Protein AF-A0A9E1V3N3-F1 (afdb_monomer_lite)

Structure (mmCIF, N/CA/C/O backbone):
data_AF-A0A9E1V3N3-F1
#
_entry.id   AF-A0A9E1V3N3-F1
#
loop_
_atom_site.group_PDB
_atom_site.id
_atom_site.type_symbol
_atom_site.label_atom_id
_atom_site.label_alt_id
_atom_site.label_comp_id
_atom_site.label_asym_id
_atom_site.label_entity_id
_atom_site.label_seq_id
_atom_site.pdbx_PDB_ins_code
_atom_site.Cartn_x
_atom_site.Cartn_y
_atom_site.Cartn_z
_atom_site.occupancy
_atom_site.B_iso_or_equiv
_atom_site.auth_seq_id
_atom_site.auth_comp_id
_atom_site.auth_asym_id
_atom_site.auth_atom_id
_atom_site.pdbx_PDB_model_num
ATOM 1 N N . PHE A 1 1 ? 3.783 11.582 -1.243 1.00 78.31 1 PHE A N 1
ATOM 2 C CA . PHE A 1 1 ? 4.278 11.926 -2.599 1.00 78.31 1 PHE A CA 1
ATOM 3 C C . PHE A 1 1 ? 5.506 11.112 -3.003 1.00 78.31 1 PHE A C 1
ATOM 5 O O . PHE A 1 1 ? 5.594 10.690 -4.152 1.00 78.31 1 PHE A O 1
ATOM 12 N N . VAL A 1 2 ? 6.399 10.798 -2.066 1.00 93.44 2 VAL A N 1
ATOM 13 C CA . VAL A 1 2 ? 7.588 9.970 -2.306 1.00 93.44 2 VAL A CA 1
ATOM 14 C C . VAL A 1 2 ? 7.451 8.645 -1.557 1.00 93.44 2 VAL A C 1
ATOM 16 O O . VAL A 1 2 ? 6.862 8.634 -0.477 1.00 93.44 2 VAL A O 1
ATOM 19 N N . ARG A 1 3 ? 7.894 7.541 -2.161 1.00 95.44 3 ARG A N 1
ATOM 20 C CA . ARG A 1 3 ? 7.844 6.187 -1.602 1.00 95.44 3 ARG A CA 1
ATOM 21 C C . ARG A 1 3 ? 9.208 5.543 -1.756 1.00 95.44 3 ARG A C 1
ATOM 23 O O . ARG A 1 3 ? 9.878 5.754 -2.760 1.00 95.44 3 ARG A O 1
ATOM 30 N N . ASP A 1 4 ? 9.571 4.758 -0.764 1.00 96.31 4 ASP A N 1
ATOM 31 C CA . ASP A 1 4 ? 10.793 3.973 -0.705 1.00 96.31 4 ASP A CA 1
ATOM 32 C C . ASP A 1 4 ? 10.420 2.603 -0.131 1.00 96.31 4 ASP A C 1
ATOM 34 O O . ASP A 1 4 ? 9.630 2.531 0.812 1.00 96.31 4 ASP A O 1
ATOM 38 N N . LEU A 1 5 ? 10.942 1.524 -0.715 1.00 97.12 5 LEU A N 1
ATOM 39 C CA . LEU A 1 5 ? 10.515 0.167 -0.369 1.00 97.12 5 LEU A CA 1
ATOM 40 C C . LEU A 1 5 ? 10.822 -0.180 1.093 1.00 97.12 5 LEU A C 1
ATOM 42 O O . LEU A 1 5 ? 9.994 -0.794 1.763 1.00 97.12 5 LEU A O 1
ATOM 46 N N . ALA A 1 6 ? 11.988 0.226 1.602 1.00 97.69 6 ALA A N 1
ATOM 47 C CA . ALA A 1 6 ? 12.366 -0.047 2.986 1.00 97.69 6 ALA A CA 1
ATOM 48 C C . ALA A 1 6 ? 11.440 0.688 3.966 1.00 97.69 6 ALA A C 1
ATOM 50 O O . ALA A 1 6 ? 10.934 0.089 4.914 1.00 97.69 6 ALA A O 1
ATOM 51 N N . THR A 1 7 ? 11.145 1.955 3.680 1.00 97.62 7 THR A N 1
ATOM 52 C CA . THR A 1 7 ? 10.203 2.762 4.466 1.00 97.62 7 THR A CA 1
ATOM 53 C C . THR A 1 7 ? 8.790 2.174 4.442 1.00 97.62 7 THR A C 1
ATOM 55 O O . THR A 1 7 ? 8.124 2.124 5.472 1.00 97.62 7 THR A O 1
ATOM 58 N N . VAL A 1 8 ? 8.326 1.691 3.283 1.00 98.31 8 VAL A N 1
ATOM 59 C CA . VAL A 1 8 ? 7.012 1.038 3.146 1.00 98.31 8 VAL A CA 1
ATOM 60 C C . VAL A 1 8 ? 6.941 -0.231 3.989 1.00 98.31 8 VAL A C 1
ATOM 62 O O . VAL A 1 8 ? 5.968 -0.412 4.714 1.00 98.31 8 VAL A O 1
ATOM 65 N N . ARG A 1 9 ? 7.974 -1.078 3.943 1.00 98.56 9 ARG A N 1
ATOM 66 C CA . ARG A 1 9 ? 8.068 -2.300 4.757 1.00 98.56 9 ARG A CA 1
ATOM 67 C C . ARG A 1 9 ? 8.028 -2.014 6.247 1.00 98.56 9 ARG A C 1
ATOM 69 O O . ARG A 1 9 ? 7.320 -2.693 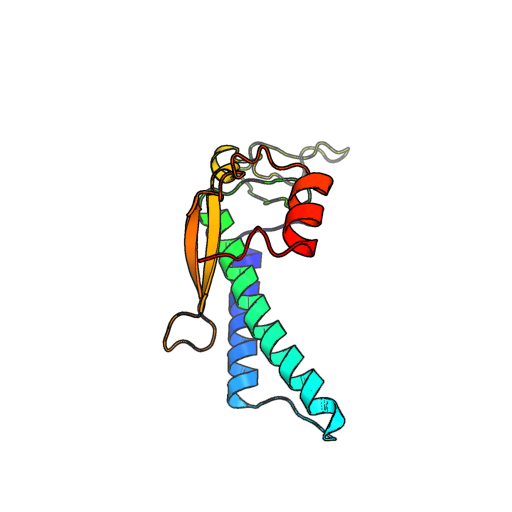6.986 1.00 98.56 9 ARG A O 1
ATOM 76 N N . GLN A 1 10 ? 8.764 -0.996 6.681 1.00 98.56 10 GLN A N 1
ATOM 77 C CA . GLN A 1 10 ? 8.736 -0.564 8.070 1.00 98.56 10 GLN A CA 1
ATOM 78 C C . GLN A 1 10 ? 7.328 -0.101 8.471 1.00 98.56 10 GLN A C 1
ATOM 80 O O . GLN A 1 10 ? 6.776 -0.607 9.444 1.00 98.56 10 GLN A O 1
ATOM 85 N N . ALA A 1 11 ? 6.722 0.797 7.691 1.00 98.50 11 ALA A N 1
ATOM 86 C CA . ALA A 1 11 ? 5.373 1.285 7.960 1.00 98.50 11 ALA A CA 1
ATOM 87 C C . ALA A 1 11 ? 4.336 0.150 7.957 1.00 98.50 11 ALA A C 1
ATOM 89 O O . ALA A 1 11 ? 3.400 0.167 8.752 1.00 98.50 11 ALA A O 1
ATOM 90 N N . LEU A 1 12 ? 4.500 -0.854 7.088 1.00 98.69 12 LEU A N 1
ATOM 91 C CA . LEU A 1 12 ? 3.638 -2.032 7.050 1.00 98.69 12 LEU A CA 1
ATOM 92 C C . LEU A 1 12 ? 3.745 -2.845 8.345 1.00 98.69 12 LEU A C 1
ATOM 94 O O . LEU A 1 12 ? 2.721 -3.235 8.900 1.00 98.69 12 LEU A O 1
ATOM 98 N N . ALA A 1 13 ? 4.959 -3.075 8.850 1.00 98.62 13 ALA A N 1
ATOM 99 C CA . ALA A 1 13 ? 5.162 -3.754 10.128 1.00 98.62 13 ALA A CA 1
ATOM 100 C C . ALA A 1 13 ? 4.522 -2.978 11.295 1.00 98.62 13 ALA A C 1
ATOM 102 O O . ALA A 1 13 ? 3.827 -3.567 12.121 1.00 98.62 13 ALA A O 1
ATOM 103 N N . GLU A 1 14 ? 4.688 -1.654 11.327 1.00 98.75 14 GLU A N 1
ATOM 104 C CA . GLU A 1 14 ? 4.077 -0.780 12.338 1.00 98.75 14 GLU A CA 1
ATOM 105 C C . GLU A 1 14 ? 2.539 -0.795 12.266 1.00 98.75 14 GLU A C 1
ATOM 107 O O . GLU A 1 14 ? 1.865 -0.888 13.292 1.00 98.75 14 GLU A O 1
ATOM 112 N N . ALA A 1 15 ? 1.963 -0.774 11.061 1.00 98.62 15 ALA A N 1
ATOM 113 C CA . ALA A 1 15 ? 0.516 -0.836 10.855 1.00 98.62 15 ALA A CA 1
ATOM 114 C C . ALA A 1 15 ? -0.094 -2.177 11.303 1.00 98.62 15 ALA A C 1
ATOM 116 O O . ALA A 1 15 ? -1.202 -2.211 11.845 1.00 98.62 15 ALA A O 1
ATOM 117 N N . ARG A 1 16 ? 0.632 -3.284 11.110 1.00 98.69 16 ARG A N 1
ATOM 118 C CA . ARG A 1 16 ? 0.230 -4.611 11.602 1.00 98.69 16 ARG A CA 1
ATOM 119 C C . ARG A 1 16 ? 0.244 -4.672 13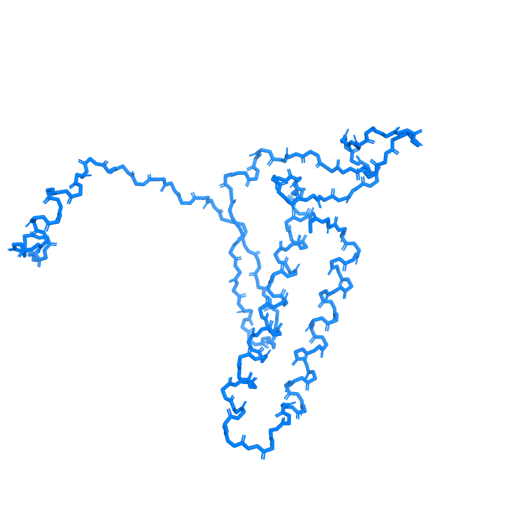.121 1.00 98.69 16 ARG A C 1
ATOM 121 O O . ARG A 1 16 ? -0.759 -5.070 13.706 1.00 98.69 16 ARG A O 1
ATOM 128 N N . ALA A 1 17 ? 1.318 -4.184 13.740 1.00 98.62 17 ALA A N 1
ATOM 129 C CA . ALA A 1 17 ? 1.419 -4.088 15.193 1.00 98.62 17 ALA A CA 1
ATOM 130 C C . ALA A 1 17 ? 0.288 -3.227 15.787 1.00 98.62 17 ALA A C 1
ATOM 132 O O . ALA A 1 17 ? -0.284 -3.578 16.815 1.00 98.62 17 ALA A O 1
ATOM 133 N N . LEU A 1 18 ? -0.104 -2.139 15.112 1.00 98.56 18 LEU A N 1
ATOM 134 C CA . LEU A 1 18 ? -1.260 -1.333 15.518 1.00 98.56 18 LEU A CA 1
ATOM 135 C C . LEU A 1 18 ? -2.576 -2.126 15.453 1.00 98.56 18 LEU A C 1
ATOM 137 O O . LEU A 1 18 ? -3.408 -2.016 16.353 1.00 98.56 18 LEU A O 1
ATOM 141 N N . CYS A 1 19 ? -2.785 -2.927 14.404 1.00 98.56 19 CYS A N 1
ATOM 142 C CA . CYS A 1 19 ? -3.970 -3.781 14.300 1.00 98.56 19 CYS A CA 1
ATOM 143 C C . CYS A 1 19 ? -4.014 -4.831 15.419 1.00 98.56 19 CYS A C 1
ATOM 145 O O . CYS A 1 19 ? -5.082 -5.058 15.989 1.00 98.56 19 CYS A O 1
ATOM 147 N N . GLU A 1 20 ? -2.871 -5.439 15.743 1.00 98.38 20 GLU A N 1
ATOM 148 C CA . GLU A 1 20 ? -2.714 -6.376 16.862 1.00 98.38 20 GLU A CA 1
ATOM 149 C C . GLU A 1 20 ? -3.028 -5.698 18.199 1.00 98.38 20 GLU A C 1
ATOM 151 O O . GLU A 1 20 ? -3.869 -6.188 18.950 1.00 98.38 20 GLU A O 1
ATOM 156 N N . GLU A 1 21 ? -2.462 -4.517 18.457 1.00 98.25 21 GLU A N 1
ATOM 157 C CA . GLU A 1 21 ? -2.722 -3.773 19.691 1.00 98.25 21 GLU A CA 1
ATOM 158 C C . GLU A 1 21 ? -4.209 -3.422 19.848 1.00 98.25 21 GLU A C 1
ATOM 160 O O . GLU A 1 21 ? -4.784 -3.615 20.921 1.00 98.25 21 GLU A O 1
ATOM 165 N N . ILE A 1 22 ? -4.859 -2.951 18.778 1.00 98.12 22 ILE A N 1
ATOM 166 C CA . ILE A 1 22 ? -6.298 -2.651 18.789 1.00 98.12 22 ILE A CA 1
ATOM 167 C C . ILE A 1 22 ? -7.121 -3.922 19.034 1.00 98.12 22 ILE A C 1
ATOM 169 O O . ILE A 1 22 ? -8.135 -3.864 19.730 1.00 98.12 22 ILE A O 1
ATOM 173 N N . ALA A 1 23 ? -6.719 -5.065 18.475 1.00 97.12 23 ALA A N 1
ATOM 174 C CA . ALA A 1 23 ? -7.419 -6.331 18.674 1.00 97.12 23 ALA A CA 1
ATOM 175 C C . ALA A 1 23 ? -7.287 -6.850 20.114 1.00 97.12 23 ALA A C 1
ATOM 177 O O . ALA A 1 23 ? -8.262 -7.355 20.669 1.00 97.12 23 ALA A O 1
ATOM 178 N N . GLU A 1 24 ? -6.110 -6.700 20.722 1.00 97.88 24 GLU A N 1
ATOM 179 C CA . GLU A 1 24 ? -5.826 -7.164 22.082 1.00 97.88 24 GLU A CA 1
ATOM 180 C C . GLU A 1 24 ? -6.389 -6.235 23.162 1.00 97.88 24 GLU A C 1
ATOM 182 O O . GLU A 1 24 ? -6.941 -6.696 24.162 1.00 97.88 24 GLU A O 1
ATOM 187 N N . ARG A 1 25 ? -6.229 -4.919 22.987 1.00 97.25 25 ARG A N 1
ATOM 188 C CA . ARG A 1 25 ? -6.513 -3.913 24.026 1.00 97.25 25 ARG A CA 1
ATOM 189 C C . ARG A 1 25 ? -7.802 -3.137 23.785 1.00 97.25 25 ARG A C 1
ATOM 191 O O . ARG A 1 25 ? -8.318 -2.510 24.711 1.00 97.25 25 ARG A O 1
ATOM 198 N N . GLY A 1 26 ? -8.333 -3.178 22.566 1.00 96.19 26 GLY A N 1
ATOM 199 C CA . GLY A 1 26 ? -9.449 -2.339 22.153 1.00 96.19 26 GLY A CA 1
ATOM 200 C C . GLY A 1 26 ? -9.080 -0.855 22.083 1.00 96.19 26 GLY A C 1
ATOM 201 O O . GLY A 1 26 ? -7.924 -0.456 22.202 1.00 96.19 26 GLY A O 1
ATOM 202 N N . ILE A 1 27 ? -10.099 -0.017 21.893 1.00 96.88 27 ILE A N 1
ATOM 203 C CA . ILE A 1 27 ? -9.969 1.444 21.879 1.00 96.88 27 ILE A CA 1
ATOM 204 C C . ILE A 1 27 ? -10.770 1.998 23.054 1.00 96.88 27 ILE A C 1
ATOM 206 O O . ILE A 1 27 ? -11.982 1.786 23.156 1.00 96.88 27 ILE A O 1
ATOM 210 N N . ALA A 1 28 ? -10.091 2.708 23.955 1.00 95.69 28 ALA A N 1
ATOM 211 C CA . ALA A 1 28 ? -10.714 3.272 25.143 1.00 95.69 28 ALA A CA 1
ATOM 212 C C . ALA A 1 28 ? -11.766 4.330 24.767 1.00 95.69 28 ALA A C 1
ATOM 214 O O . ALA A 1 28 ? -11.463 5.320 24.105 1.00 95.69 28 ALA A O 1
ATOM 215 N N . CYS A 1 29 ? -12.999 4.134 25.237 1.00 96.69 29 CYS A N 1
ATOM 216 C CA . CYS A 1 29 ? -14.106 5.070 25.055 1.00 96.69 29 CYS A CA 1
ATOM 217 C C . CYS A 1 29 ? -14.618 5.529 26.425 1.00 96.69 29 CYS A C 1
ATOM 219 O O . CYS A 1 29 ? -14.980 4.707 27.264 1.00 96.69 29 CYS A O 1
ATOM 221 N N . THR A 1 30 ? -14.692 6.839 26.650 1.00 95.62 30 THR A N 1
ATOM 222 C CA . THR A 1 30 ? -15.226 7.441 27.883 1.00 95.62 30 THR A CA 1
ATOM 223 C C . THR A 1 30 ? -16.725 7.732 27.796 1.00 95.62 30 THR A C 1
ATOM 225 O O . THR A 1 30 ? -17.355 8.045 28.804 1.00 95.62 30 THR A O 1
ATOM 228 N N . SER A 1 31 ? -17.326 7.623 26.603 1.00 96.75 31 SER A N 1
ATOM 229 C CA . SER A 1 31 ? -18.778 7.710 26.415 1.00 96.75 31 SER A CA 1
ATOM 230 C C . SER A 1 31 ? -19.261 6.917 25.190 1.00 96.75 31 SER A C 1
ATOM 232 O O . SER A 1 31 ? -18.496 6.745 24.237 1.00 96.75 31 SER A O 1
ATOM 234 N N . PRO A 1 32 ? -20.548 6.516 25.133 1.00 96.00 32 PRO A N 1
ATOM 235 C CA . PRO A 1 32 ? -21.113 5.813 23.975 1.00 96.00 32 PRO A CA 1
ATOM 236 C C . PRO A 1 32 ? -20.999 6.575 22.646 1.00 96.00 32 PRO A C 1
ATOM 238 O O . PRO A 1 32 ? -20.949 5.965 21.584 1.00 96.00 32 PRO A O 1
ATOM 241 N N . LYS A 1 33 ? -20.910 7.912 22.686 1.00 95.75 33 LYS A N 1
ATOM 242 C CA . LYS A 1 33 ? -20.769 8.753 21.485 1.00 95.75 33 LYS A CA 1
ATOM 243 C C . LYS A 1 33 ? -19.445 8.521 20.745 1.00 95.75 33 LYS A C 1
ATOM 245 O O . LYS A 1 33 ? -19.353 8.847 19.568 1.00 95.75 33 LYS A O 1
ATOM 250 N N . GLN A 1 34 ? -18.434 7.963 21.415 1.00 97.50 34 GLN A N 1
ATOM 251 C CA . GLN A 1 34 ? -17.125 7.673 20.821 1.00 97.50 34 GLN A CA 1
ATOM 252 C C . GLN A 1 34 ? -17.066 6.316 20.111 1.00 97.50 34 GLN A C 1
ATOM 254 O O . GLN A 1 34 ? -16.124 6.080 19.363 1.00 97.50 34 GLN A O 1
ATOM 259 N N . LEU A 1 35 ? -18.066 5.443 20.281 1.00 96.38 35 LEU A N 1
ATOM 260 C CA . LEU A 1 35 ? -18.048 4.092 19.704 1.00 96.38 35 LEU A CA 1
ATOM 261 C C . LEU A 1 35 ? -18.005 4.096 18.172 1.00 96.38 35 LEU A C 1
ATOM 263 O O . LEU A 1 35 ? -17.314 3.270 17.575 1.00 96.38 35 LEU A O 1
ATOM 267 N N . ALA A 1 36 ? -18.710 5.039 17.538 1.00 97.00 36 ALA A N 1
ATOM 268 C CA . ALA A 1 36 ? -18.659 5.212 16.088 1.00 97.00 36 ALA A CA 1
ATOM 269 C C . ALA A 1 36 ? -17.227 5.529 15.637 1.00 97.00 36 ALA A C 1
ATOM 271 O O . ALA A 1 36 ? -16.677 4.836 14.786 1.00 97.00 36 ALA A O 1
ATOM 272 N N . ARG A 1 37 ? -16.586 6.495 16.304 1.00 97.06 37 ARG A N 1
ATOM 273 C CA . ARG A 1 37 ? -15.214 6.891 15.995 1.00 97.06 37 ARG A CA 1
ATOM 274 C C . ARG A 1 37 ? -14.201 5.776 16.259 1.00 97.06 37 ARG A C 1
ATOM 276 O O . ARG A 1 37 ? -13.340 5.538 15.427 1.00 97.06 37 ARG A O 1
ATOM 283 N N . ALA A 1 38 ? -14.332 5.051 17.366 1.00 97.38 38 ALA A N 1
ATOM 284 C CA . ALA A 1 38 ? -13.477 3.900 17.653 1.00 97.38 38 ALA A CA 1
ATOM 285 C C . ALA A 1 38 ? -13.604 2.804 16.577 1.00 97.38 38 ALA A C 1
ATOM 287 O O . ALA A 1 38 ? -12.614 2.187 16.189 1.00 97.38 38 ALA A O 1
ATOM 288 N N . SER A 1 39 ? -14.813 2.584 16.053 1.00 96.31 39 SER A N 1
ATOM 289 C CA . SER A 1 39 ? -15.036 1.636 14.955 1.00 96.31 39 SER A CA 1
ATOM 290 C C . SER A 1 39 ? -14.393 2.115 13.648 1.00 96.31 39 SER A C 1
ATOM 292 O O . SER A 1 39 ? -13.774 1.320 12.943 1.00 96.31 39 SER A O 1
ATOM 294 N N . GLU A 1 40 ? -14.492 3.413 13.344 1.00 97.69 40 GLU A N 1
ATOM 295 C CA . GLU A 1 40 ? -13.793 4.036 12.212 1.00 97.69 40 GLU A CA 1
ATOM 296 C C . GLU A 1 40 ? -12.275 3.897 12.346 1.00 97.69 40 GLU A C 1
ATOM 298 O O . GLU A 1 40 ? -11.627 3.441 11.408 1.00 97.69 40 GLU A O 1
ATOM 303 N N . ASP A 1 41 ? -11.708 4.227 13.508 1.00 97.56 41 ASP A N 1
ATOM 304 C CA . ASP A 1 41 ? -10.264 4.167 13.751 1.00 97.56 41 ASP A CA 1
ATOM 305 C C . ASP A 1 41 ? -9.732 2.728 13.599 1.00 97.56 41 ASP A C 1
ATOM 307 O O . ASP A 1 41 ? -8.684 2.518 12.984 1.00 97.56 41 ASP A O 1
ATOM 311 N N . ARG A 1 42 ? -10.492 1.713 14.042 1.00 97.56 42 ARG A N 1
ATOM 312 C CA . ARG A 1 42 ? -10.163 0.299 13.791 1.00 97.56 42 ARG A CA 1
ATOM 313 C C . ARG A 1 42 ? -10.124 -0.031 12.295 1.00 97.56 42 ARG A C 1
ATOM 315 O O . ARG A 1 42 ? -9.203 -0.708 11.840 1.00 97.56 42 ARG A O 1
ATOM 322 N N . HIS A 1 43 ? -11.108 0.422 11.519 1.00 97.44 43 HIS A N 1
ATOM 323 C CA . HIS A 1 43 ? -11.117 0.193 10.072 1.00 97.44 43 HIS A CA 1
ATOM 324 C C . HIS A 1 43 ? -10.038 0.995 9.343 1.00 97.44 43 HIS A C 1
ATOM 326 O O . HIS A 1 43 ? -9.488 0.501 8.361 1.00 97.44 43 HIS A O 1
ATOM 332 N N . LEU A 1 44 ? -9.688 2.190 9.822 1.00 98.38 44 LEU A N 1
ATOM 333 C CA . LEU A 1 44 ? -8.578 2.980 9.291 1.00 98.38 44 LEU A CA 1
ATOM 334 C C . LEU A 1 44 ? -7.237 2.278 9.522 1.00 98.38 44 LEU A C 1
ATOM 336 O O . LEU A 1 44 ? -6.434 2.212 8.592 1.00 98.38 44 LEU A O 1
ATOM 340 N N . ALA A 1 45 ? -7.020 1.693 10.705 1.00 98.44 45 ALA A N 1
ATOM 341 C CA . ALA A 1 45 ? -5.839 0.875 10.976 1.00 98.44 45 ALA A CA 1
ATOM 342 C C . ALA A 1 45 ? -5.754 -0.314 10.004 1.00 98.44 45 ALA A C 1
ATOM 344 O O . ALA A 1 45 ? -4.747 -0.468 9.315 1.00 98.44 45 ALA A O 1
ATOM 345 N N . LEU A 1 46 ? -6.839 -1.079 9.839 1.00 98.38 46 LEU A N 1
ATOM 346 C CA . LEU A 1 46 ? -6.881 -2.196 8.887 1.00 98.38 46 LEU A CA 1
ATOM 347 C C . LEU A 1 46 ? -6.648 -1.744 7.434 1.00 98.38 46 LEU A C 1
ATOM 349 O O . LEU A 1 46 ? -5.887 -2.360 6.688 1.00 98.38 46 LEU A O 1
ATOM 353 N N . THR A 1 47 ? -7.273 -0.636 7.038 1.00 98.38 47 THR A N 1
ATOM 354 C CA . THR A 1 47 ? -7.122 -0.046 5.702 1.00 98.38 47 THR A CA 1
ATOM 355 C C . THR A 1 47 ? -5.677 0.377 5.452 1.00 98.38 47 THR A C 1
ATOM 357 O O . THR A 1 47 ? -5.172 0.199 4.346 1.00 98.38 47 THR A O 1
ATOM 360 N N . SER A 1 48 ? -4.975 0.887 6.470 1.00 98.50 48 SER A N 1
ATOM 361 C CA . SER A 1 48 ? -3.564 1.257 6.337 1.00 98.50 48 SER A CA 1
ATOM 362 C C . SER A 1 48 ? -2.686 0.063 5.945 1.00 98.50 48 SER A C 1
ATOM 364 O O . SER A 1 48 ? -1.854 0.204 5.049 1.00 98.50 48 SER A O 1
ATOM 366 N N . VAL A 1 49 ? -2.939 -1.123 6.515 1.00 98.75 49 VAL A N 1
ATOM 367 C CA . VAL A 1 49 ? -2.236 -2.364 6.155 1.00 98.75 49 VAL A CA 1
ATOM 368 C C . VAL A 1 49 ? -2.509 -2.735 4.698 1.00 98.75 49 VAL A C 1
ATOM 370 O O . VAL A 1 49 ? -1.562 -2.970 3.948 1.00 98.75 49 VAL A O 1
ATOM 373 N N . ALA A 1 50 ? -3.772 -2.684 4.259 1.00 98.56 50 ALA A N 1
ATOM 374 C CA . ALA A 1 50 ? -4.137 -2.948 2.866 1.00 98.56 50 ALA A CA 1
ATOM 375 C C . ALA A 1 50 ? -3.379 -2.028 1.891 1.00 98.56 50 ALA A C 1
ATOM 377 O O . ALA A 1 50 ? -2.733 -2.495 0.955 1.00 98.56 50 ALA A O 1
ATOM 378 N N . PHE A 1 51 ? -3.392 -0.712 2.126 1.00 98.12 51 PHE A N 1
ATOM 379 C CA . PHE A 1 51 ? -2.687 0.239 1.261 1.00 98.12 51 PHE A CA 1
ATOM 380 C C . PHE A 1 51 ? -1.174 0.013 1.249 1.00 98.12 51 PHE A C 1
ATOM 382 O O . PHE A 1 51 ? -0.555 0.104 0.190 1.00 98.12 51 PHE A O 1
ATOM 389 N N . LEU A 1 52 ? -0.571 -0.277 2.402 1.00 98.56 52 LEU A N 1
ATOM 390 C CA . LEU A 1 52 ? 0.868 -0.511 2.497 1.00 98.56 52 LEU A CA 1
ATOM 391 C C . LEU A 1 52 ? 1.282 -1.811 1.796 1.00 98.56 52 LEU A C 1
ATOM 393 O O . LEU A 1 52 ? 2.272 -1.791 1.070 1.00 98.56 52 LEU A O 1
ATOM 397 N N . GLN A 1 53 ? 0.494 -2.887 1.903 1.00 98.50 53 GLN A N 1
ATOM 398 C CA . GLN A 1 53 ? 0.716 -4.111 1.123 1.00 98.50 53 GLN A CA 1
ATOM 399 C C . GLN A 1 53 ? 0.538 -3.881 -0.380 1.00 98.50 53 GLN A C 1
ATOM 401 O O . GLN A 1 53 ? 1.326 -4.393 -1.169 1.00 98.50 53 GLN A O 1
ATOM 406 N N . ALA A 1 54 ? -0.455 -3.087 -0.795 1.00 98.31 54 ALA A N 1
ATOM 407 C CA . ALA A 1 54 ? -0.627 -2.727 -2.203 1.00 98.31 54 ALA A CA 1
ATOM 408 C C . ALA A 1 54 ? 0.595 -1.965 -2.739 1.00 98.31 54 ALA A C 1
ATOM 410 O O . ALA A 1 54 ? 1.085 -2.244 -3.830 1.00 98.31 54 ALA A O 1
ATOM 411 N N . ILE A 1 55 ? 1.099 -1.003 -1.961 1.00 98.06 55 ILE A N 1
ATOM 412 C CA . ILE A 1 55 ? 2.277 -0.200 -2.302 1.00 98.06 55 ILE A CA 1
ATOM 413 C C . ILE A 1 55 ? 3.528 -1.079 -2.375 1.00 98.06 55 ILE A C 1
ATOM 415 O O . ILE A 1 55 ? 4.283 -0.961 -3.339 1.00 98.06 55 ILE A O 1
ATOM 419 N N . GLU A 1 56 ? 3.741 -1.954 -1.391 1.00 98.50 56 GLU A N 1
ATOM 420 C CA . GLU A 1 56 ? 4.852 -2.909 -1.385 1.00 98.50 56 GLU A CA 1
ATOM 421 C C . GLU A 1 56 ? 4.795 -3.814 -2.618 1.00 98.50 56 GLU A C 1
ATOM 423 O O . GLU A 1 56 ? 5.724 -3.793 -3.424 1.00 98.50 56 GLU A O 1
ATOM 428 N N . ALA A 1 57 ? 3.676 -4.515 -2.823 1.00 98.25 57 ALA A N 1
ATOM 429 C CA . ALA A 1 57 ? 3.486 -5.430 -3.944 1.00 98.25 57 ALA A CA 1
ATOM 430 C C . ALA A 1 57 ? 3.639 -4.726 -5.300 1.00 98.25 57 ALA A C 1
ATOM 432 O O . ALA A 1 57 ? 4.219 -5.285 -6.231 1.00 98.25 57 ALA A O 1
ATOM 433 N N . TYR A 1 58 ? 3.173 -3.478 -5.422 1.00 98.06 58 TYR A N 1
ATOM 434 C CA . TYR A 1 58 ? 3.377 -2.683 -6.630 1.00 98.06 58 TYR A CA 1
ATOM 435 C C . TYR A 1 58 ? 4.864 -2.399 -6.875 1.00 98.06 58 TYR A C 1
ATOM 437 O O . TYR A 1 58 ? 5.347 -2.594 -7.989 1.00 98.06 58 TYR A O 1
ATOM 445 N N . ILE A 1 59 ? 5.609 -1.958 -5.854 1.00 97.69 59 ILE A N 1
ATOM 446 C CA . ILE A 1 59 ? 7.043 -1.651 -5.986 1.00 97.69 59 ILE A CA 1
ATOM 447 C C . ILE A 1 59 ? 7.851 -2.926 -6.282 1.00 97.69 59 ILE A C 1
ATOM 449 O O . ILE A 1 59 ? 8.713 -2.908 -7.166 1.00 97.69 59 ILE A O 1
ATOM 453 N N . GLU A 1 60 ? 7.572 -4.028 -5.586 1.00 97.31 60 GLU A N 1
ATOM 454 C CA . GLU A 1 60 ? 8.214 -5.329 -5.811 1.00 97.31 60 GLU A CA 1
ATOM 455 C C . GLU A 1 60 ? 7.878 -5.905 -7.189 1.00 97.31 60 GLU A C 1
ATOM 457 O O . GLU A 1 60 ? 8.754 -6.411 -7.889 1.00 97.31 60 GLU A O 1
ATOM 462 N N . GLY A 1 61 ? 6.636 -5.727 -7.641 1.00 96.62 61 GLY A N 1
ATOM 463 C CA . GLY A 1 61 ? 6.143 -6.122 -8.957 1.00 96.62 61 GLY A CA 1
ATOM 464 C C . GLY A 1 61 ? 6.686 -5.288 -10.121 1.00 96.62 61 GLY A C 1
ATOM 465 O O . GLY A 1 61 ? 6.054 -5.246 -11.173 1.00 96.62 61 GLY A O 1
ATOM 466 N N . SER A 1 62 ? 7.832 -4.617 -9.965 1.00 96.25 62 SER A N 1
ATOM 467 C CA . SER A 1 62 ? 8.434 -3.706 -10.955 1.00 96.25 62 SER A CA 1
ATOM 468 C C . SER A 1 62 ? 7.584 -2.471 -11.283 1.00 96.25 62 SER A C 1
ATOM 470 O O . SER A 1 62 ? 7.674 -1.918 -12.382 1.00 96.25 62 SER A O 1
ATOM 472 N N . GLY A 1 63 ? 6.751 -2.022 -10.344 1.00 97.06 63 GLY A N 1
ATOM 473 C CA . GLY A 1 63 ? 6.015 -0.767 -10.448 1.00 97.06 63 GLY A CA 1
ATOM 474 C C . GLY A 1 63 ? 6.947 0.428 -10.639 1.00 97.06 63 GLY A C 1
ATOM 475 O O . GLY A 1 63 ? 8.055 0.475 -10.092 1.00 97.06 63 GLY A O 1
ATOM 476 N N . GLY A 1 64 ? 6.477 1.386 -11.437 1.00 97.12 64 GLY A N 1
ATOM 477 C CA . GLY A 1 64 ? 7.175 2.630 -11.761 1.00 97.12 64 GLY A CA 1
ATOM 478 C C . GLY A 1 64 ? 6.456 3.869 -11.223 1.00 97.12 64 GLY A C 1
ATOM 479 O O . GLY A 1 64 ? 5.315 3.785 -10.752 1.00 97.12 64 GLY A O 1
ATOM 480 N N . SER A 1 65 ? 7.113 5.027 -11.294 1.00 97.31 65 SER A N 1
ATOM 481 C CA . SER A 1 65 ? 6.525 6.297 -10.842 1.00 97.31 65 SER A CA 1
ATOM 482 C C . SER A 1 65 ? 5.436 6.786 -11.803 1.00 97.31 65 SER A C 1
ATOM 484 O O . SER A 1 65 ? 5.620 6.731 -13.012 1.00 97.31 65 SER A O 1
ATOM 486 N N . ARG A 1 66 ? 4.312 7.310 -11.299 1.00 95.00 66 ARG A N 1
ATOM 487 C CA . ARG A 1 66 ? 3.215 7.837 -12.134 1.00 95.00 66 ARG A CA 1
ATOM 488 C C . ARG A 1 66 ? 2.470 8.976 -11.439 1.00 95.00 66 ARG A C 1
ATOM 490 O O . ARG A 1 66 ? 2.002 8.830 -10.311 1.00 95.00 66 ARG A O 1
ATOM 497 N N . GLY A 1 67 ? 2.323 10.118 -12.115 1.00 91.75 67 GLY A N 1
ATOM 498 C CA . GLY A 1 67 ? 1.678 11.305 -11.538 1.00 91.75 67 GLY A CA 1
ATOM 499 C C . GLY A 1 67 ? 2.349 11.741 -10.226 1.00 91.75 67 GLY A C 1
ATOM 500 O O . GLY A 1 67 ? 3.567 11.858 -10.158 1.00 91.75 67 GLY A O 1
ATOM 501 N N . GLY A 1 68 ? 1.567 11.940 -9.158 1.00 91.44 68 GLY A N 1
ATOM 502 C CA . GLY A 1 68 ? 2.082 12.267 -7.815 1.00 91.44 68 GLY A CA 1
ATOM 503 C C . GLY A 1 68 ? 2.663 11.078 -7.023 1.00 91.44 68 GLY A C 1
ATOM 504 O O . GLY A 1 68 ? 2.918 11.202 -5.816 1.00 91.44 68 GLY A O 1
ATOM 505 N N . TYR A 1 69 ? 2.811 9.909 -7.653 1.00 94.69 69 TYR A N 1
ATOM 506 C CA . TYR A 1 69 ? 3.370 8.696 -7.064 1.00 94.69 69 TYR A CA 1
ATOM 507 C C . TYR A 1 69 ? 4.810 8.475 -7.538 1.00 94.69 69 TYR A C 1
ATOM 509 O O . TYR A 1 69 ? 5.025 7.917 -8.607 1.00 94.69 69 TYR A O 1
ATOM 517 N N . MET A 1 70 ? 5.791 8.920 -6.747 1.00 96.94 70 MET A N 1
ATOM 518 C CA . MET A 1 70 ? 7.218 8.749 -7.045 1.00 96.94 70 MET A CA 1
ATOM 519 C C . MET A 1 70 ? 7.829 7.624 -6.205 1.00 96.94 70 MET A C 1
ATOM 521 O O . MET A 1 70 ? 7.687 7.645 -4.979 1.00 96.94 70 MET A O 1
ATOM 525 N N . ILE A 1 71 ? 8.512 6.679 -6.855 1.00 97.94 71 ILE A N 1
ATOM 526 C CA . ILE A 1 71 ? 9.225 5.560 -6.218 1.00 97.94 71 ILE A CA 1
ATOM 527 C C . ILE A 1 71 ? 10.722 5.839 -6.279 1.00 97.94 71 ILE A C 1
ATOM 529 O O . ILE A 1 71 ? 11.321 5.754 -7.352 1.00 97.94 71 ILE A O 1
ATOM 533 N N . LEU A 1 72 ? 11.324 6.153 -5.135 1.00 97.31 72 LEU A N 1
ATOM 534 C CA . LEU A 1 72 ? 12.771 6.259 -5.024 1.00 97.31 72 LEU A CA 1
ATOM 535 C C . LEU A 1 72 ? 13.410 4.901 -5.253 1.00 97.31 72 LEU A C 1
ATOM 537 O O . LEU A 1 72 ? 12.955 3.882 -4.736 1.00 97.31 72 LEU A O 1
ATOM 541 N N . ASP A 1 73 ? 14.486 4.922 -6.019 1.00 95.56 73 ASP A N 1
ATOM 542 C CA . ASP A 1 73 ? 15.312 3.757 -6.258 1.00 95.56 73 ASP A CA 1
ATOM 543 C C . ASP A 1 73 ? 16.731 4.256 -6.549 1.00 95.56 73 ASP A C 1
ATOM 545 O O . ASP A 1 73 ? 16.907 5.045 -7.482 1.00 95.56 73 ASP A O 1
ATOM 549 N N . PRO A 1 74 ? 17.756 3.844 -5.781 1.00 93.12 74 PRO A N 1
ATOM 550 C CA . PRO A 1 74 ? 19.143 4.187 -6.084 1.00 93.12 74 PRO A CA 1
ATOM 551 C C . PRO A 1 74 ? 19.573 3.788 -7.504 1.00 93.12 74 PRO A C 1
ATOM 553 O O . PRO A 1 74 ? 20.421 4.459 -8.089 1.00 93.12 74 PRO A O 1
ATOM 556 N N . ALA A 1 75 ? 18.970 2.734 -8.065 1.00 93.25 75 ALA A N 1
ATOM 557 C CA . ALA A 1 75 ? 19.176 2.282 -9.439 1.00 93.25 75 ALA A CA 1
ATOM 558 C C . ALA A 1 75 ? 18.196 2.921 -10.447 1.00 93.25 75 ALA A C 1
ATOM 560 O O . ALA A 1 75 ? 18.145 2.511 -11.605 1.00 93.25 75 ALA A O 1
ATOM 561 N N . GLY A 1 76 ? 17.415 3.918 -10.021 1.00 94.19 76 GLY A N 1
ATOM 562 C CA . GLY A 1 76 ? 16.434 4.616 -10.843 1.00 94.19 76 GLY A CA 1
ATOM 563 C C . GLY A 1 76 ? 17.049 5.303 -12.065 1.00 94.19 76 GLY A C 1
ATOM 564 O O . GLY A 1 76 ? 18.081 5.982 -11.991 1.00 94.19 76 GLY A O 1
ATOM 565 N N . ASP A 1 77 ? 16.376 5.154 -13.200 1.00 95.19 77 ASP A N 1
ATOM 566 C CA . ASP A 1 77 ? 16.769 5.706 -14.494 1.00 95.19 77 ASP A CA 1
ATOM 567 C C . ASP A 1 77 ? 16.533 7.221 -14.581 1.00 95.19 77 ASP A C 1
ATOM 569 O O . ASP A 1 77 ? 17.275 7.930 -15.269 1.00 95.19 77 ASP A O 1
ATOM 573 N N . VAL A 1 78 ? 15.586 7.745 -13.802 1.00 95.12 78 VAL A N 1
ATOM 574 C CA . VAL A 1 78 ? 15.265 9.174 -13.728 1.00 95.12 78 VAL A CA 1
ATOM 575 C C . VAL A 1 78 ? 15.824 9.782 -12.443 1.00 95.12 78 VAL A C 1
ATOM 577 O O . VAL A 1 78 ? 15.969 9.122 -11.417 1.00 95.12 78 VAL A O 1
ATOM 580 N N . ALA A 1 79 ? 16.171 11.066 -12.486 1.00 94.62 79 ALA A N 1
ATOM 581 C CA . ALA A 1 79 ? 16.545 11.842 -11.310 1.00 94.62 79 ALA A CA 1
ATOM 582 C C . ALA A 1 79 ? 16.295 13.331 -11.554 1.00 94.62 79 ALA A C 1
ATOM 584 O O . ALA A 1 79 ? 16.322 13.797 -12.696 1.00 94.62 79 ALA A O 1
ATOM 585 N N . LEU A 1 80 ? 16.093 14.089 -10.480 1.00 91.56 80 LEU A N 1
ATOM 586 C CA . LEU A 1 80 ? 15.942 15.536 -10.558 1.00 91.56 80 LEU A CA 1
ATOM 587 C C . LEU A 1 80 ? 17.311 16.199 -10.720 1.00 91.56 80 LEU A C 1
ATOM 589 O O . LEU A 1 80 ? 18.275 15.838 -10.047 1.00 91.56 80 LEU A O 1
ATOM 593 N N . GLN A 1 81 ? 17.390 17.183 -11.613 1.00 92.44 81 GLN A N 1
ATOM 594 C CA . GLN A 1 81 ? 18.570 18.030 -11.761 1.00 92.44 81 GLN A CA 1
ATOM 595 C C . GLN A 1 81 ? 18.355 19.316 -10.973 1.00 92.44 81 GLN A C 1
ATOM 597 O O . GLN A 1 81 ? 17.446 20.092 -11.270 1.00 92.44 81 GLN A O 1
ATOM 602 N N . SER 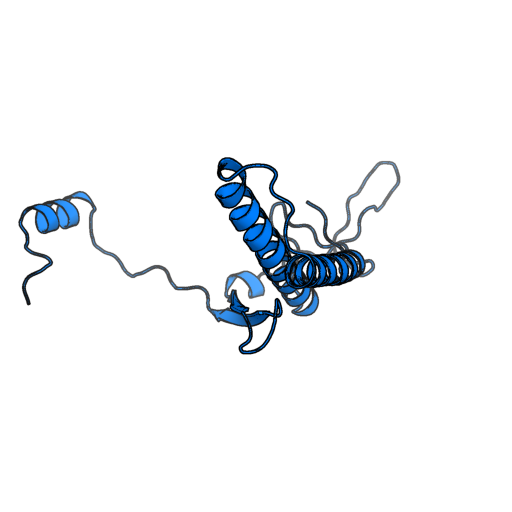A 1 82 ? 19.195 19.548 -9.969 1.00 90.94 82 SER A N 1
ATOM 603 C CA . SER A 1 82 ? 19.183 20.775 -9.177 1.00 90.94 82 SER A CA 1
ATOM 604 C C . SER A 1 82 ? 20.553 21.452 -9.193 1.00 90.94 82 SER A C 1
ATOM 606 O O . SER A 1 82 ? 21.530 20.934 -9.732 1.00 90.94 82 SER A O 1
ATOM 608 N N . LYS A 1 83 ? 20.658 22.616 -8.542 1.00 92.19 83 LYS A N 1
ATOM 609 C CA . LYS A 1 83 ? 21.947 23.300 -8.333 1.00 92.19 83 LYS A CA 1
ATOM 610 C C . LYS A 1 83 ? 22.956 22.461 -7.533 1.00 92.19 83 LYS A C 1
ATOM 612 O O . LYS A 1 83 ? 24.140 22.770 -7.564 1.00 92.19 83 LYS A O 1
ATOM 617 N N . ARG A 1 84 ? 22.493 21.438 -6.803 1.00 90.81 84 ARG A N 1
ATOM 618 C CA . ARG A 1 84 ? 23.323 20.498 -6.030 1.00 90.81 84 ARG A CA 1
ATOM 619 C C . ARG A 1 84 ? 23.711 19.251 -6.832 1.00 90.81 84 ARG A C 1
ATOM 621 O O . ARG A 1 84 ? 24.456 18.421 -6.323 1.00 90.81 84 ARG A O 1
ATOM 628 N N . GLY A 1 85 ? 23.238 19.133 -8.073 1.00 90.38 85 GLY A N 1
ATOM 629 C CA . GLY A 1 85 ? 23.478 17.993 -8.950 1.00 90.38 85 GLY A CA 1
ATOM 630 C C . GLY A 1 85 ? 22.269 17.065 -9.065 1.00 90.38 85 GLY A C 1
ATOM 631 O O . GLY A 1 85 ? 21.121 17.500 -8.952 1.00 90.38 85 GLY A O 1
ATOM 632 N N . ARG A 1 86 ? 22.546 15.784 -9.338 1.00 91.50 86 ARG A N 1
ATOM 633 C CA . ARG A 1 86 ? 21.544 14.721 -9.496 1.00 91.50 86 ARG A CA 1
ATOM 634 C C . ARG A 1 86 ? 20.984 14.338 -8.122 1.00 91.50 86 ARG A C 1
ATOM 636 O O . ARG A 1 86 ? 21.703 13.774 -7.305 1.00 91.50 86 ARG A O 1
ATOM 643 N N . GLU A 1 87 ? 19.706 14.609 -7.888 1.00 93.25 87 GLU A N 1
ATOM 644 C CA . GLU A 1 87 ? 19.001 14.311 -6.637 1.00 93.25 87 GLU A CA 1
ATOM 645 C C . GLU A 1 87 ? 17.809 13.379 -6.885 1.00 93.25 87 GLU A C 1
ATOM 647 O O . GLU A 1 87 ? 17.245 13.347 -7.979 1.00 93.25 87 GLU A O 1
ATOM 652 N N . LEU A 1 88 ? 17.407 12.638 -5.847 1.00 93.50 88 LEU A N 1
ATOM 653 C CA . LEU A 1 88 ? 16.212 11.784 -5.844 1.00 93.50 88 LEU A CA 1
ATOM 654 C C . LEU A 1 88 ? 16.149 10.831 -7.057 1.00 93.50 88 LEU A C 1
ATOM 656 O O . LEU A 1 88 ? 15.234 10.958 -7.877 1.00 93.50 88 LEU A O 1
ATOM 660 N N . PRO A 1 89 ? 17.112 9.898 -7.210 1.00 96.00 89 PRO A N 1
ATOM 661 C CA . PRO A 1 89 ? 17.002 8.865 -8.231 1.00 96.00 89 PRO A CA 1
ATOM 662 C C . PRO A 1 89 ? 15.727 8.041 -7.994 1.00 96.00 89 PRO A C 1
ATOM 664 O O . PRO A 1 89 ? 15.402 7.675 -6.861 1.00 96.00 89 PRO A O 1
ATOM 667 N N . HIS A 1 90 ? 14.959 7.831 -9.057 1.00 97.06 90 HIS A N 1
ATOM 668 C CA . HIS A 1 90 ? 13.654 7.184 -9.012 1.00 97.06 90 HIS A CA 1
ATOM 669 C C . HIS A 1 90 ? 13.369 6.439 -10.312 1.00 97.06 90 HIS A C 1
ATOM 671 O O . HIS A 1 90 ? 13.955 6.722 -11.359 1.00 97.06 90 HIS A O 1
ATOM 677 N N . ARG A 1 91 ? 12.448 5.481 -10.236 1.00 97.62 91 ARG A N 1
ATOM 678 C CA . ARG A 1 91 ? 11.998 4.722 -11.407 1.00 97.62 91 ARG A CA 1
ATOM 679 C C . ARG A 1 91 ? 11.135 5.598 -12.304 1.00 97.62 91 ARG A C 1
ATOM 681 O O . ARG A 1 91 ? 10.229 6.264 -11.793 1.00 97.62 91 ARG A O 1
ATOM 688 N N . SER A 1 92 ? 11.344 5.546 -13.613 1.00 97.50 92 SER A N 1
ATOM 689 C CA . SER A 1 92 ? 10.370 6.023 -14.597 1.00 97.50 92 SER A CA 1
ATOM 690 C C . SER A 1 92 ? 9.035 5.282 -14.478 1.00 97.50 92 SER A C 1
ATOM 692 O O . SER A 1 92 ? 8.880 4.317 -13.721 1.00 97.50 92 SER A O 1
ATOM 694 N N . GLU A 1 93 ? 8.023 5.770 -15.191 1.00 97.44 93 GLU A N 1
ATOM 695 C CA . GLU A 1 93 ? 6.753 5.061 -15.292 1.00 97.44 93 GLU A CA 1
ATOM 696 C C . GLU A 1 93 ? 6.940 3.721 -16.006 1.00 97.44 93 GLU A C 1
ATOM 698 O O . GLU A 1 93 ? 7.467 3.662 -17.115 1.00 97.44 93 GLU A O 1
ATOM 703 N N . ASN A 1 94 ? 6.418 2.650 -15.410 1.00 97.56 94 ASN A N 1
ATOM 704 C CA . ASN A 1 94 ? 6.290 1.377 -16.099 1.00 97.56 94 ASN A CA 1
ATOM 705 C C . ASN A 1 94 ? 4.944 1.339 -16.837 1.00 97.56 94 ASN A C 1
ATOM 707 O O . ASN A 1 94 ? 3.906 1.082 -16.229 1.00 97.56 94 ASN A O 1
ATOM 711 N N . LEU A 1 95 ? 4.959 1.597 -18.148 1.00 97.50 95 LEU A N 1
ATOM 712 C CA . LEU A 1 95 ? 3.740 1.666 -18.962 1.00 97.50 95 LEU A CA 1
ATOM 713 C C . LEU A 1 95 ? 2.957 0.348 -19.002 1.00 97.50 95 LEU A C 1
ATOM 715 O O . LEU A 1 95 ? 1.734 0.394 -19.093 1.00 97.50 95 LEU A O 1
ATOM 719 N N . ALA A 1 96 ? 3.618 -0.807 -18.865 1.00 97.00 96 ALA A N 1
ATOM 720 C CA . ALA A 1 96 ? 2.932 -2.100 -18.828 1.00 97.00 96 ALA A CA 1
ATOM 721 C C . ALA A 1 96 ? 1.984 -2.216 -17.621 1.00 97.00 96 ALA A C 1
ATOM 723 O O . ALA A 1 96 ? 0.948 -2.866 -17.704 1.00 97.00 96 ALA A O 1
ATOM 724 N N . LYS A 1 97 ? 2.284 -1.511 -16.521 1.00 96.81 97 LYS A N 1
ATOM 725 C CA . LYS A 1 97 ? 1.427 -1.464 -15.328 1.00 96.81 97 LYS A CA 1
ATOM 726 C C . LYS A 1 97 ? 0.130 -0.686 -15.521 1.00 96.81 97 LYS A C 1
ATOM 728 O O . LYS A 1 97 ? -0.691 -0.660 -14.615 1.00 96.81 97 LYS A O 1
ATOM 733 N N . ARG A 1 98 ? -0.080 -0.039 -16.672 1.00 95.38 98 ARG A N 1
ATOM 734 C CA . ARG A 1 98 ? -1.368 0.594 -16.993 1.00 95.38 98 ARG A CA 1
ATOM 735 C C . ARG A 1 98 ? -2.461 -0.418 -17.324 1.00 95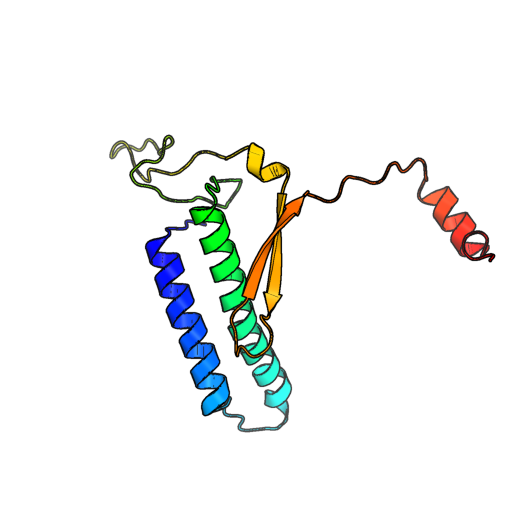.38 98 ARG A C 1
ATOM 737 O O . ARG A 1 98 ? -3.625 -0.052 -17.218 1.00 95.38 98 ARG A O 1
ATOM 744 N N . GLU A 1 99 ? -2.081 -1.639 -17.692 1.00 96.12 99 GLU A N 1
ATOM 745 C CA . GLU A 1 99 ? -2.995 -2.715 -18.091 1.00 96.12 99 GLU A CA 1
ATOM 746 C C . GLU A 1 99 ? -3.452 -3.587 -16.912 1.00 96.12 99 GLU A C 1
ATOM 748 O O . GLU A 1 99 ? -4.288 -4.469 -17.091 1.00 96.12 99 GLU A O 1
ATOM 753 N N . GLU A 1 100 ? -2.961 -3.324 -15.697 1.00 96.38 100 GLU A N 1
ATOM 754 C CA . GLU A 1 100 ? -3.357 -4.036 -14.481 1.00 96.38 100 GLU A CA 1
ATOM 755 C C . GLU A 1 100 ? -3.739 -3.085 -13.337 1.00 96.38 100 GLU A C 1
ATOM 757 O O . GLU A 1 100 ? -3.268 -1.950 -13.242 1.00 96.38 100 GLU A O 1
ATOM 762 N N . ILE A 1 101 ? -4.582 -3.579 -12.435 1.00 96.75 101 ILE A N 1
ATOM 763 C CA . ILE A 1 101 ? -4.800 -3.027 -11.097 1.00 96.75 101 ILE A CA 1
ATOM 764 C C . ILE A 1 101 ? -4.459 -4.089 -10.054 1.00 96.75 101 ILE A C 1
ATOM 766 O O . ILE A 1 101 ? -4.440 -5.282 -10.349 1.00 96.75 101 ILE A O 1
ATOM 770 N N . LEU A 1 102 ? -4.209 -3.659 -8.820 1.00 97.81 102 LEU A N 1
ATOM 771 C CA . LEU A 1 102 ? -4.078 -4.569 -7.688 1.00 97.81 102 LEU A CA 1
ATOM 772 C C . LEU A 1 102 ? -5.424 -4.683 -6.977 1.00 97.81 102 LEU A C 1
ATOM 774 O O . LEU A 1 102 ? -5.941 -3.690 -6.465 1.00 97.81 102 LEU A O 1
ATOM 778 N N . GLU A 1 103 ? -5.965 -5.893 -6.921 1.00 98.06 103 GLU A N 1
ATOM 779 C CA . GLU A 1 103 ? -7.073 -6.238 -6.038 1.00 98.06 103 GLU A CA 1
ATOM 780 C C . GLU A 1 103 ? -6.534 -6.762 -4.710 1.00 98.06 103 GLU A C 1
ATOM 782 O O . GLU A 1 103 ? -5.564 -7.523 -4.665 1.00 98.06 103 GLU A O 1
ATOM 787 N N . LEU A 1 104 ? -7.165 -6.335 -3.618 1.00 98.06 104 LEU A N 1
ATOM 788 C CA . LEU A 1 104 ? -6.799 -6.724 -2.265 1.00 98.06 104 LEU A CA 1
ATOM 789 C C . LEU A 1 104 ? -8.000 -7.336 -1.560 1.00 98.06 104 LEU A C 1
ATOM 791 O O . LEU A 1 104 ? -9.070 -6.731 -1.505 1.00 98.06 104 LEU A O 1
ATOM 795 N N . ALA A 1 105 ? -7.798 -8.509 -0.971 1.00 98.00 105 ALA A N 1
ATOM 796 C CA . ALA A 1 105 ? -8.794 -9.187 -0.154 1.00 98.00 105 ALA A CA 1
ATOM 797 C C . ALA A 1 105 ? -8.178 -9.572 1.189 1.00 98.00 105 ALA A C 1
ATOM 799 O O . ALA A 1 105 ? -7.074 -10.115 1.218 1.00 98.00 105 ALA A O 1
ATOM 800 N N . LEU A 1 106 ? -8.883 -9.307 2.293 1.00 98.00 106 LEU A N 1
ATOM 801 C CA . LEU A 1 106 ? -8.446 -9.759 3.614 1.00 98.00 106 LEU A CA 1
ATOM 802 C C . LEU A 1 106 ? -8.321 -11.288 3.586 1.00 98.00 106 LEU A C 1
ATOM 804 O O . LEU A 1 106 ? -9.285 -11.994 3.279 1.00 98.00 106 LEU A O 1
ATOM 808 N N . ALA A 1 107 ? -7.127 -11.789 3.877 1.00 97.19 107 ALA A N 1
ATOM 809 C CA . ALA A 1 107 ? -6.816 -13.201 3.841 1.00 97.19 107 ALA A CA 1
ATOM 810 C C . ALA A 1 107 ? -7.616 -13.927 4.938 1.00 97.19 107 ALA A C 1
ATOM 812 O O . ALA A 1 107 ? -7.578 -13.513 6.106 1.00 97.19 107 ALA A O 1
ATOM 813 N N . PRO A 1 108 ? -8.341 -15.010 4.597 1.00 95.88 108 PRO A N 1
ATOM 814 C CA . PRO A 1 108 ? -9.136 -15.753 5.565 1.00 95.88 108 PRO A CA 1
ATOM 815 C C . PRO A 1 108 ? -8.302 -16.225 6.757 1.00 95.88 108 PRO A C 1
ATOM 817 O O . PRO A 1 108 ? -7.209 -16.759 6.589 1.00 95.88 108 PRO A O 1
ATOM 820 N N . GLY A 1 109 ? -8.834 -16.050 7.967 1.00 95.19 109 GLY A N 1
ATOM 821 C CA . GLY A 1 109 ? -8.169 -16.482 9.200 1.00 95.19 109 GLY A CA 1
ATOM 822 C C . GLY A 1 109 ? -7.022 -15.580 9.666 1.00 95.19 109 GLY A C 1
ATOM 823 O O . GLY A 1 109 ? -6.382 -15.905 10.662 1.00 95.19 109 GLY A O 1
ATOM 824 N N . THR A 1 110 ? -6.774 -14.456 8.994 1.00 96.31 110 THR A N 1
ATOM 825 C CA . THR A 1 110 ? -5.764 -13.474 9.409 1.00 96.31 110 THR A CA 1
ATOM 826 C C . THR A 1 110 ? -6.418 -12.261 10.062 1.00 96.31 110 THR A C 1
ATOM 828 O O . THR A 1 110 ? -7.584 -11.952 9.808 1.00 96.31 110 THR A O 1
ATOM 831 N N . LEU A 1 111 ? -5.670 -11.565 10.921 1.00 96.44 111 LEU A N 1
ATOM 832 C CA . LEU A 1 111 ? -6.163 -10.347 11.563 1.00 96.44 111 LEU A CA 1
ATOM 833 C C . LEU A 1 111 ? -6.193 -9.164 10.587 1.00 96.44 111 LEU A C 1
ATOM 835 O O . LEU A 1 111 ? -7.143 -8.381 10.588 1.00 96.44 111 LEU A O 1
ATOM 839 N N . CYS A 1 112 ? -5.131 -9.015 9.796 1.00 97.69 112 CYS A N 1
ATOM 840 C CA . CYS A 1 112 ? -4.935 -7.856 8.930 1.00 97.69 112 CYS A CA 1
ATOM 841 C C . CYS A 1 112 ? -4.095 -8.139 7.675 1.00 97.69 112 CYS A C 1
ATOM 843 O O . CYS A 1 112 ? -3.690 -7.192 7.013 1.00 97.69 112 CYS A O 1
ATOM 845 N N . ASP A 1 113 ? -3.824 -9.400 7.320 1.00 97.50 113 ASP A N 1
ATOM 846 C CA . ASP A 1 113 ? -3.101 -9.719 6.084 1.00 97.50 113 ASP A CA 1
ATOM 847 C C . ASP A 1 113 ? -4.026 -9.677 4.878 1.00 97.50 113 ASP A C 1
ATOM 849 O O . ASP A 1 113 ? -5.102 -10.260 4.894 1.00 97.50 113 ASP A O 1
ATOM 853 N N . PHE A 1 114 ? -3.579 -9.064 3.792 1.00 98.31 114 PHE A N 1
ATOM 854 C CA . PHE A 1 114 ? -4.287 -9.054 2.521 1.00 98.31 114 PHE A CA 1
ATOM 855 C C . PHE A 1 114 ? -3.575 -9.930 1.493 1.00 98.31 114 PHE A C 1
ATOM 857 O O . PHE A 1 114 ? -2.356 -9.857 1.324 1.00 98.31 114 PHE A O 1
ATOM 864 N N . ALA A 1 115 ? -4.358 -10.728 0.771 1.00 97.12 115 ALA A N 1
ATOM 865 C CA . ALA A 1 115 ? -3.942 -11.304 -0.495 1.00 97.12 115 ALA A CA 1
ATOM 866 C C . ALA A 1 115 ? -3.984 -10.202 -1.560 1.00 97.12 115 ALA A C 1
ATOM 868 O O . ALA A 1 115 ? -5.019 -9.555 -1.734 1.00 97.12 115 ALA A O 1
ATOM 869 N N . VAL A 1 116 ? -2.867 -9.991 -2.259 1.00 97.94 116 VAL A N 1
ATOM 870 C CA . VAL A 1 116 ? -2.739 -8.984 -3.319 1.00 97.94 116 VAL A CA 1
ATOM 871 C C . VAL A 1 116 ? -2.661 -9.692 -4.664 1.00 97.94 116 VAL A C 1
ATOM 873 O O . VAL A 1 116 ? -1.756 -10.493 -4.890 1.00 97.94 116 VAL A O 1
ATOM 876 N N . THR A 1 117 ? -3.604 -9.399 -5.555 1.00 97.88 117 THR A N 1
ATOM 877 C CA . THR A 1 117 ? -3.706 -10.044 -6.869 1.00 97.88 117 THR A CA 1
ATOM 878 C C . THR A 1 117 ? -3.683 -8.986 -7.969 1.00 97.88 117 THR A C 1
ATOM 880 O O . THR A 1 117 ? -4.591 -8.157 -8.021 1.00 97.88 117 THR A O 1
ATOM 883 N N . PRO A 1 118 ? -2.677 -8.984 -8.861 1.00 97.31 118 PRO A N 1
ATOM 884 C CA . PRO A 1 118 ? -2.734 -8.201 -10.086 1.00 97.31 118 PRO A CA 1
ATOM 885 C C . PRO A 1 118 ? -3.814 -8.767 -11.007 1.00 97.31 118 PRO A C 1
ATOM 887 O O . PRO A 1 118 ? -3.801 -9.957 -11.325 1.00 97.31 118 PRO A O 1
ATOM 890 N N . VAL A 1 119 ? -4.738 -7.921 -11.444 1.00 97.75 119 VAL A N 1
ATOM 891 C CA . VAL A 1 119 ? -5.794 -8.283 -12.395 1.00 97.75 119 VAL A CA 1
ATOM 892 C C . VAL A 1 119 ? -5.817 -7.285 -13.550 1.00 97.75 119 VAL A C 1
ATOM 894 O O . VAL A 1 119 ? -5.454 -6.124 -13.347 1.00 97.75 119 VAL A O 1
ATOM 897 N N . PRO A 1 120 ? -6.245 -7.687 -14.759 1.00 97.56 120 PRO A N 1
ATOM 898 C CA . PRO A 1 120 ? -6.373 -6.762 -15.877 1.00 97.56 120 PRO A CA 1
ATOM 899 C C . PRO A 1 120 ? -7.305 -5.592 -15.550 1.00 97.56 120 PRO A C 1
ATOM 901 O O . PRO A 1 120 ? -8.323 -5.768 -14.874 1.00 97.56 120 PRO A O 1
ATOM 904 N N . VAL A 1 121 ? -6.998 -4.403 -16.069 1.00 96.00 121 VAL A N 1
ATOM 905 C CA . VAL A 1 121 ? -7.928 -3.270 -15.985 1.00 96.00 121 VAL A CA 1
ATOM 906 C C . VAL A 1 121 ? -9.234 -3.637 -16.685 1.00 96.00 121 VAL A C 1
ATOM 908 O O . VAL A 1 121 ? -9.243 -4.194 -17.784 1.00 96.00 121 VAL A O 1
ATOM 911 N N . ARG A 1 122 ? -10.362 -3.301 -16.052 1.00 93.50 122 ARG A N 1
ATOM 912 C CA . ARG A 1 122 ? -11.678 -3.473 -16.666 1.00 93.50 122 ARG A CA 1
ATOM 913 C C . ARG A 1 122 ? -11.756 -2.607 -17.933 1.00 93.50 122 ARG A C 1
ATOM 915 O O . ARG A 1 122 ? -11.602 -1.389 -17.814 1.00 93.50 122 ARG A O 1
ATOM 922 N N . PRO A 1 123 ? -12.010 -3.190 -19.119 1.00 89.31 123 PRO A N 1
ATOM 923 C CA . PRO A 1 123 ? -12.123 -2.407 -20.340 1.00 89.31 123 PRO A CA 1
ATOM 924 C C . PRO A 1 123 ? -13.304 -1.443 -20.237 1.00 89.31 123 PRO A C 1
ATOM 926 O O . PRO A 1 123 ? -14.287 -1.714 -19.538 1.00 89.31 123 PRO A O 1
ATOM 929 N N . LEU A 1 124 ? -13.218 -0.327 -20.960 1.00 84.31 124 LEU A N 1
ATOM 930 C CA . LEU A 1 124 ? -14.392 0.512 -21.166 1.00 84.31 124 LEU A CA 1
ATOM 931 C C . LEU A 1 124 ? -15.473 -0.335 -21.854 1.00 84.31 124 LEU A C 1
ATOM 933 O O . LEU A 1 124 ? -15.150 -1.080 -22.786 1.00 84.31 124 LEU A O 1
ATOM 937 N N . PRO A 1 125 ? -16.734 -0.268 -21.395 1.00 82.19 125 PRO A N 1
ATOM 938 C CA . PRO A 1 125 ? -17.813 -0.932 -22.104 1.00 82.19 125 PRO A CA 1
ATOM 939 C C . PRO A 1 125 ? -17.913 -0.350 -23.518 1.00 82.19 125 PRO A C 1
ATOM 941 O O . PRO A 1 125 ? -17.662 0.838 -23.726 1.00 82.19 125 PRO A O 1
ATOM 944 N N . ASN A 1 126 ? -18.283 -1.187 -24.487 1.00 79.19 126 ASN A N 1
ATOM 945 C CA . ASN A 1 126 ? -18.724 -0.676 -25.7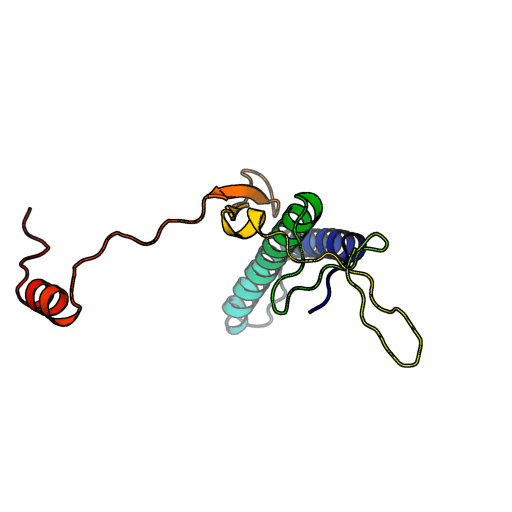77 1.00 79.19 126 ASN A CA 1
ATOM 946 C C . ASN A 1 126 ? -20.142 -0.139 -25.582 1.00 79.19 126 ASN A C 1
ATOM 948 O O . ASN A 1 126 ? -21.075 -0.931 -25.444 1.00 79.19 126 ASN A O 1
ATOM 952 N N . ASP A 1 127 ? -20.268 1.179 -25.471 1.00 70.56 127 ASP A N 1
ATOM 953 C CA . ASP A 1 127 ? -21.525 1.835 -25.145 1.00 70.56 127 ASP A CA 1
ATOM 954 C C . ASP A 1 127 ? -21.910 2.843 -26.234 1.00 70.56 127 ASP A C 1
ATOM 956 O O . ASP A 1 127 ? -21.292 3.899 -26.366 1.00 70.56 127 ASP A O 1
ATOM 960 N N . ASP A 1 128 ? -22.944 2.498 -27.004 1.00 72.00 128 ASP A N 1
ATOM 961 C CA . ASP A 1 128 ? -23.611 3.397 -27.955 1.00 72.00 128 ASP A CA 1
ATOM 962 C C . ASP A 1 128 ? -24.778 4.157 -27.291 1.00 72.00 128 ASP A C 1
ATOM 964 O O . ASP A 1 128 ? -25.539 4.868 -27.957 1.00 72.00 128 ASP A O 1
ATOM 968 N N . SER A 1 129 ? -24.977 3.980 -25.982 1.00 72.56 129 SER A N 1
ATOM 969 C CA . SER A 1 129 ? -26.097 4.557 -25.260 1.00 72.56 129 SER A CA 1
ATOM 970 C C . SER A 1 129 ? -25.867 6.043 -24.971 1.00 72.56 129 SER A C 1
ATOM 972 O O . SER A 1 129 ? -24.814 6.489 -24.518 1.00 72.56 129 SER A O 1
ATOM 974 N N . TRP A 1 130 ? -26.883 6.843 -25.286 1.00 79.81 130 TRP A N 1
ATOM 975 C CA . TRP A 1 130 ? -26.913 8.270 -24.999 1.00 79.81 130 TRP A CA 1
ATOM 976 C C . TRP A 1 130 ? -27.668 8.470 -23.690 1.00 79.81 130 TRP A C 1
ATOM 978 O O . TRP A 1 130 ? -28.750 7.909 -23.514 1.00 79.81 130 TRP A O 1
ATOM 988 N N . TYR A 1 131 ? -27.121 9.272 -22.771 1.00 80.38 131 TYR A N 1
ATOM 989 C CA . TYR A 1 131 ? -27.717 9.482 -21.447 1.00 80.38 131 TYR A CA 1
ATOM 990 C C . TYR A 1 131 ? -29.218 9.791 -21.541 1.00 80.38 131 TYR A C 1
ATOM 992 O O . TYR A 1 131 ? -30.020 9.177 -20.845 1.00 80.38 131 TYR A O 1
ATOM 1000 N N . GLU A 1 132 ? -29.617 10.671 -22.457 1.00 82.94 132 GLU A N 1
ATOM 1001 C CA . GLU A 1 132 ? -30.998 11.089 -22.668 1.00 82.94 132 GLU A CA 1
ATOM 1002 C C . GLU A 1 132 ? -31.910 9.942 -23.119 1.00 82.94 132 GLU A C 1
ATOM 1004 O O . GLU A 1 132 ? -33.057 9.872 -22.677 1.00 82.94 132 GLU A O 1
ATOM 1009 N N . THR A 1 133 ? -31.431 9.029 -23.970 1.00 83.69 133 THR A N 1
ATOM 1010 C CA . THR A 1 133 ? -32.244 7.904 -24.455 1.00 83.69 133 THR A CA 1
ATOM 1011 C C . THR A 1 133 ? -32.356 6.817 -23.396 1.00 83.69 133 THR A C 1
ATOM 1013 O O . THR A 1 133 ? -33.468 6.369 -23.108 1.00 83.69 133 THR A O 1
ATOM 1016 N N . THR A 1 134 ? -31.243 6.464 -22.750 1.00 84.50 134 THR A N 1
ATOM 1017 C CA . THR A 1 134 ? -31.201 5.474 -21.666 1.00 84.50 134 THR A CA 1
ATOM 1018 C C . THR A 1 134 ? -31.997 5.943 -20.452 1.00 84.50 134 THR A C 1
ATOM 1020 O O . THR A 1 134 ? -32.775 5.176 -19.892 1.00 84.50 134 THR A O 1
ATOM 1023 N N . TRP A 1 135 ? -31.884 7.219 -20.074 1.00 84.94 135 TRP A N 1
ATOM 1024 C CA . TRP A 1 135 ? -32.651 7.811 -18.977 1.00 84.94 135 TRP A CA 1
ATOM 1025 C C . TRP A 1 135 ? -34.146 7.883 -19.285 1.00 84.94 135 TRP A C 1
ATOM 1027 O O . TRP A 1 135 ? -34.981 7.606 -18.423 1.00 84.94 135 TRP A O 1
ATOM 1037 N N . ALA A 1 136 ? -34.514 8.232 -20.519 1.00 87.88 136 ALA A N 1
ATOM 1038 C CA . ALA A 1 136 ? -35.915 8.254 -20.908 1.00 87.88 136 ALA A CA 1
ATOM 1039 C C . ALA A 1 136 ? -36.514 6.835 -20.932 1.00 87.88 136 ALA A C 1
ATOM 1041 O O . ALA A 1 136 ? -37.643 6.659 -20.479 1.00 87.88 136 ALA A O 1
ATOM 1042 N N . ALA A 1 137 ? -35.761 5.830 -21.387 1.00 86.06 137 ALA A N 1
ATOM 1043 C CA . ALA A 1 137 ? -36.161 4.422 -21.331 1.00 86.06 137 ALA A CA 1
ATOM 1044 C C . ALA A 1 137 ? -36.258 3.902 -19.882 1.00 86.06 137 ALA A C 1
ATOM 1046 O O . ALA A 1 137 ? -37.222 3.218 -19.540 1.00 86.06 137 ALA A O 1
ATOM 1047 N N . TRP A 1 138 ? -35.327 4.301 -19.005 1.00 88.38 138 TRP A N 1
ATOM 1048 C CA . TRP A 1 138 ? -35.385 4.049 -17.559 1.00 88.38 138 TRP A CA 1
ATOM 1049 C C . TRP A 1 138 ? -36.665 4.604 -16.933 1.00 88.38 138 TRP A C 1
ATOM 1051 O O . TRP A 1 138 ? -37.423 3.859 -16.316 1.00 88.38 138 TRP A O 1
ATOM 1061 N N . ASN A 1 139 ? -36.953 5.891 -17.158 1.00 89.94 139 ASN A N 1
ATOM 1062 C CA . ASN A 1 139 ? -38.157 6.555 -16.648 1.00 89.94 139 ASN A CA 1
ATOM 1063 C C . ASN A 1 139 ? -39.454 5.918 -17.163 1.00 89.94 139 ASN A C 1
ATOM 1065 O O . ASN A 1 139 ? -40.475 5.975 -16.481 1.00 89.94 139 ASN A O 1
ATOM 1069 N N . ARG A 1 140 ? -39.430 5.329 -18.364 1.00 91.56 140 ARG A N 1
ATOM 1070 C CA . ARG A 1 140 ? -40.567 4.600 -18.944 1.00 91.56 140 ARG A CA 1
ATOM 1071 C C . ARG A 1 140 ? -40.639 3.129 -18.511 1.00 91.56 140 ARG A C 1
ATOM 1073 O O . ARG A 1 140 ? -41.597 2.454 -18.869 1.00 91.56 140 ARG A O 1
ATOM 1080 N N . GLY A 1 141 ? -39.672 2.634 -17.732 1.00 88.81 141 GLY A N 1
ATOM 1081 C CA . GLY A 1 141 ? -39.618 1.239 -17.280 1.00 88.81 141 GLY A CA 1
ATOM 1082 C C . GLY A 1 141 ? -39.260 0.235 -18.382 1.00 88.81 141 GLY A C 1
ATOM 1083 O O . GLY A 1 141 ? -39.520 -0.954 -18.237 1.00 88.81 141 GLY A O 1
ATOM 1084 N N . GLU A 1 142 ? -38.678 0.695 -19.488 1.00 86.75 142 GLU A N 1
ATOM 1085 C CA . GLU A 1 142 ? -38.413 -0.120 -20.685 1.00 86.75 142 GLU A CA 1
ATOM 1086 C C . GLU A 1 142 ? -37.156 -0.989 -20.554 1.00 86.75 142 GLU A C 1
ATOM 1088 O O . GLU A 1 142 ? -37.004 -1.960 -21.284 1.00 86.75 142 GLU A O 1
ATOM 1093 N N . ILE A 1 143 ? -36.261 -0.664 -19.618 1.00 79.25 143 ILE A N 1
ATOM 1094 C CA . ILE A 1 143 ? -34.986 -1.377 -19.429 1.00 79.25 143 ILE A CA 1
ATOM 1095 C C . ILE A 1 143 ? -35.040 -2.479 -18.357 1.00 79.25 143 ILE A C 1
ATOM 1097 O O . ILE A 1 143 ? -34.016 -3.082 -18.048 1.00 79.25 143 ILE A O 1
ATOM 1101 N N . TYR A 1 144 ? -36.216 -2.711 -17.768 1.00 75.56 144 TYR A N 1
ATOM 1102 C CA . TYR A 1 144 ? -36.442 -3.676 -16.683 1.00 75.56 144 TYR A CA 1
ATOM 1103 C C . TYR A 1 144 ? -37.521 -4.713 -17.014 1.00 75.56 144 TYR A C 1
ATOM 1105 O O . TYR A 1 144 ? -38.065 -5.328 -16.100 1.00 75.56 144 TYR A O 1
ATOM 1113 N N . GLN A 1 145 ? -37.890 -4.868 -18.289 1.00 62.84 145 GLN A N 1
ATOM 1114 C CA . GLN A 1 145 ? -38.799 -5.942 -18.691 1.00 62.84 145 GLN A CA 1
ATOM 1115 C C . GLN A 1 145 ? -38.007 -7.249 -18.810 1.00 62.84 145 GLN A C 1
ATOM 1117 O O . GLN A 1 145 ? -36.961 -7.255 -19.459 1.00 62.84 145 GLN A O 1
ATOM 1122 N N . ASP A 1 146 ? -38.491 -8.295 -18.132 1.00 53.34 146 ASP A N 1
ATOM 1123 C CA . ASP A 1 146 ? -37.937 -9.660 -18.159 1.00 53.34 146 ASP A CA 1
ATOM 1124 C C . ASP A 1 146 ? -37.869 -10.247 -19.581 1.00 53.34 146 ASP A C 1
ATOM 1126 O O . ASP A 1 146 ? -38.849 -10.075 -20.349 1.00 53.34 146 ASP A O 1
#

pLDDT: mean 93.91, std 7.29, range [53.34, 98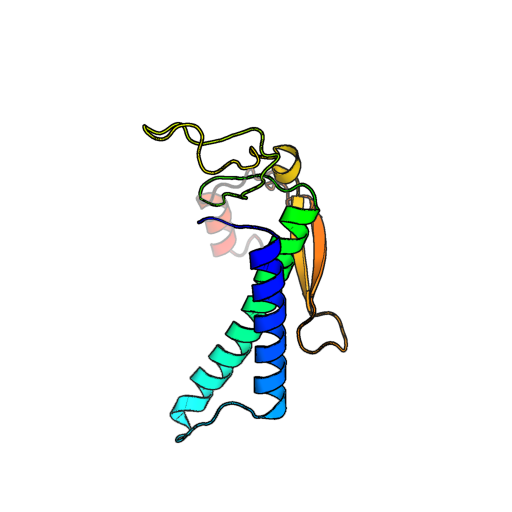.75]

Sequence (146 aa):
FVRDLATVRQALAEARALCEEIAERGIACTSPKQLARASEDRHLALTSVAFLQAIEAYIEGSGGSRGGYMILDPAGDVALQSKRGRELPHRSENLAKREEILELALAPGTLCDFAVTPVPVRPLPNDDSWYETTWAAWNRGEIYQD

Radius of gyration: 22.11 Å; chains: 1; bounding box: 64×40×56 Å

Secondary structure (DSSP, 8-state):
-EE-HHHHHHHHHHHHHHHHHHHHH----SSGGGHHHHHHHHHHHHHHHHHHHHHHHHHHTT---BTTBEEB-TT-SEEEEETTEEEEEEPPP-GGGGGEEEEEEEPTT-SS-EEEEEEEPPPPP-----HHHHHHHHHTTTT---

Foldseek 3Di:
DEDELVVLVVQLVVLVVVLVCCVVPNDDDPDPVCPVVSVVVNVVSLVSNQVSVQVNCCVVVVAFADDVRWYADPPAPDFDQDPVGTHRRTHHGDPVCVQWDWDWDQDPPDSRDIDIDIDGDDDDDPDPDDCVVVVVCVVVCNVPDD